Protein AF-A0A1Y1J5B0-F1 (afdb_monomer)

Structure (mmCIF, N/CA/C/O backbone):
data_AF-A0A1Y1J5B0-F1
#
_entry.id   AF-A0A1Y1J5B0-F1
#
loop_
_atom_site.group_PDB
_atom_site.id
_atom_site.type_symbol
_atom_site.label_atom_id
_atom_site.label_alt_id
_atom_site.label_comp_id
_atom_site.label_asym_id
_atom_site.label_entity_id
_atom_site.label_seq_id
_atom_site.pdbx_PDB_ins_code
_atom_site.Cartn_x
_atom_site.Cartn_y
_atom_site.Cartn_z
_atom_site.occupancy
_atom_site.B_iso_o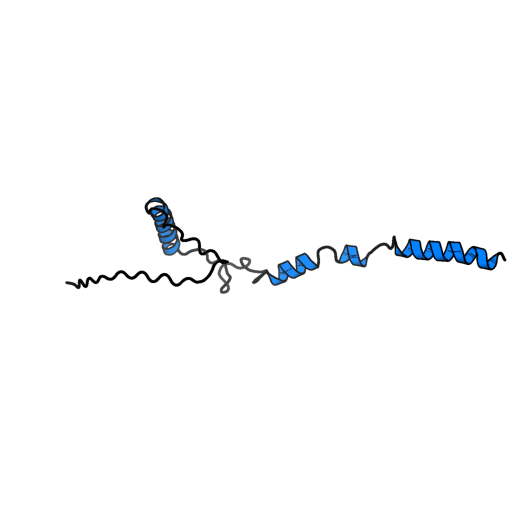r_equiv
_atom_site.auth_seq_id
_atom_site.auth_comp_id
_atom_site.auth_asym_id
_atom_site.auth_atom_id
_atom_site.pdbx_PDB_model_num
ATOM 1 N N . MET A 1 1 ? 43.423 -21.865 -42.911 1.00 55.50 1 MET A N 1
ATOM 2 C CA . MET A 1 1 ? 43.031 -22.603 -41.680 1.00 55.50 1 MET A CA 1
ATOM 3 C C . MET A 1 1 ? 42.928 -21.700 -40.452 1.00 55.50 1 MET A C 1
ATOM 5 O O . MET A 1 1 ? 42.114 -21.988 -39.590 1.00 55.50 1 MET A O 1
ATOM 9 N N . ILE A 1 2 ? 43.675 -20.590 -40.399 1.00 60.28 2 ILE A N 1
ATOM 10 C CA . ILE A 1 2 ? 43.651 -19.626 -39.285 1.00 60.28 2 ILE A CA 1
ATOM 11 C C . ILE A 1 2 ? 42.301 -18.882 -39.189 1.00 60.28 2 ILE A C 1
ATOM 13 O O . ILE A 1 2 ? 41.772 -18.742 -38.094 1.00 60.28 2 ILE A O 1
ATOM 17 N N . GLU A 1 3 ? 41.667 -18.538 -40.318 1.00 58.59 3 GLU A N 1
ATOM 18 C CA . GLU A 1 3 ? 40.387 -17.796 -40.339 1.00 58.59 3 GLU A CA 1
ATOM 19 C C . GLU A 1 3 ? 39.183 -18.556 -39.757 1.00 58.59 3 GLU A C 1
ATOM 21 O O . GLU A 1 3 ? 38.283 -17.956 -39.180 1.00 58.59 3 GLU A O 1
ATOM 26 N N . ARG A 1 4 ? 39.171 -19.894 -39.835 1.00 61.97 4 ARG 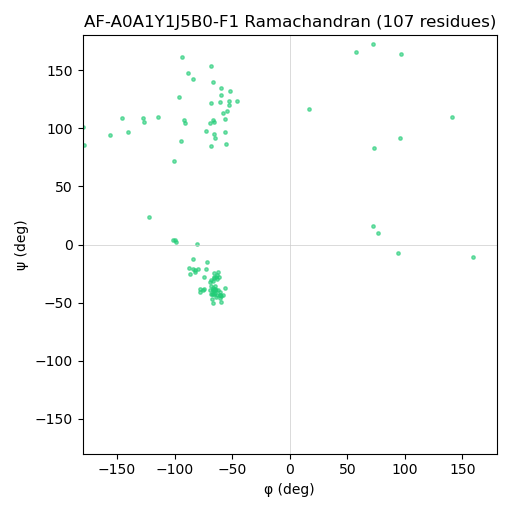A N 1
ATOM 27 C CA . ARG A 1 4 ? 38.110 -20.722 -39.222 1.00 61.97 4 ARG A CA 1
ATOM 28 C C . ARG A 1 4 ? 38.307 -20.909 -37.718 1.00 61.97 4 ARG A C 1
ATOM 30 O O . ARG A 1 4 ? 37.342 -21.179 -37.014 1.00 61.97 4 ARG A O 1
ATOM 37 N N . SER A 1 5 ? 39.533 -20.723 -37.228 1.00 62.97 5 SER A N 1
ATOM 38 C CA . SER A 1 5 ? 39.879 -20.916 -35.818 1.00 62.97 5 SER A CA 1
ATOM 39 C C . SER A 1 5 ? 39.543 -19.703 -34.947 1.00 62.97 5 SER A C 1
ATOM 41 O O . SER A 1 5 ? 39.328 -19.869 -33.753 1.00 62.97 5 SER A O 1
ATOM 43 N N . ILE A 1 6 ? 39.456 -18.503 -35.535 1.00 69.75 6 ILE A N 1
ATOM 44 C CA . ILE A 1 6 ? 39.038 -17.258 -34.857 1.00 69.75 6 ILE A CA 1
ATOM 45 C C . ILE A 1 6 ? 37.515 -17.080 -34.795 1.00 69.75 6 ILE A C 1
ATOM 47 O O . ILE A 1 6 ? 37.021 -16.392 -33.907 1.00 69.75 6 ILE A O 1
ATOM 51 N N . LEU A 1 7 ? 36.753 -17.753 -35.663 1.00 71.75 7 LEU A N 1
ATOM 52 C CA . LEU A 1 7 ? 35.285 -17.740 -35.614 1.00 71.75 7 LEU A CA 1
ATOM 53 C C . LEU A 1 7 ? 34.735 -18.398 -34.337 1.00 71.75 7 LEU A C 1
ATOM 55 O O . LEU A 1 7 ? 33.748 -17.929 -33.776 1.00 71.75 7 LEU A O 1
ATOM 59 N N . PHE A 1 8 ? 35.397 -19.448 -33.847 1.00 74.88 8 PHE A N 1
ATOM 60 C CA . PHE A 1 8 ? 34.972 -20.196 -32.661 1.00 74.88 8 PHE A CA 1
ATOM 61 C C . PHE A 1 8 ? 35.049 -19.390 -31.343 1.00 74.88 8 PHE A C 1
ATOM 63 O O . PHE A 1 8 ? 34.042 -19.327 -30.637 1.00 74.88 8 PHE A O 1
ATOM 70 N N . PRO A 1 9 ? 36.170 -18.720 -30.993 1.00 77.75 9 PRO A N 1
ATOM 71 C CA . PRO A 1 9 ? 36.244 -17.909 -29.776 1.00 77.75 9 PRO A CA 1
ATOM 72 C C . PRO A 1 9 ? 35.373 -16.648 -29.849 1.00 77.75 9 PRO A C 1
ATOM 74 O O . PRO A 1 9 ? 34.824 -16.239 -28.830 1.00 77.75 9 PRO A O 1
ATOM 77 N N . VAL A 1 10 ? 35.188 -16.054 -31.034 1.00 79.62 10 VAL A N 1
ATOM 78 C CA . VAL A 1 10 ? 34.314 -14.880 -31.217 1.00 79.62 10 VAL A CA 1
ATOM 79 C C . VAL A 1 10 ? 32.842 -15.250 -31.021 1.00 79.62 10 VAL A C 1
ATOM 81 O O . VAL A 1 10 ? 32.121 -14.538 -30.324 1.00 79.62 10 VAL A O 1
ATOM 84 N N . ALA A 1 11 ? 32.402 -16.391 -31.560 1.00 77.06 11 ALA A N 1
ATOM 85 C CA . ALA A 1 11 ? 31.052 -16.902 -31.323 1.00 77.06 11 ALA A CA 1
ATOM 86 C C . ALA A 1 11 ? 30.810 -17.215 -29.835 1.00 77.06 11 ALA A C 1
ATOM 88 O O . ALA A 1 11 ? 29.746 -16.908 -29.297 1.00 77.06 11 ALA A O 1
ATOM 89 N N . LEU A 1 12 ? 31.815 -17.770 -29.152 1.00 77.25 12 LEU A N 1
ATOM 90 C CA . LEU A 1 12 ? 31.739 -18.078 -27.725 1.00 77.25 12 LEU A CA 1
ATOM 91 C C . LEU A 1 12 ? 31.703 -16.807 -26.857 1.00 77.25 12 LEU A C 1
ATOM 93 O O . LEU A 1 12 ? 30.917 -16.735 -25.914 1.00 77.25 12 LEU A O 1
ATOM 97 N N . ALA A 1 13 ? 32.474 -15.773 -27.206 1.00 73.62 13 ALA A N 1
ATOM 98 C CA . ALA A 1 13 ? 32.429 -14.474 -26.534 1.00 73.62 13 ALA A CA 1
ATOM 99 C C . ALA A 1 13 ? 31.077 -13.757 -26.725 1.00 73.62 13 ALA A C 1
ATOM 101 O O . ALA A 1 13 ? 30.558 -13.168 -25.777 1.00 73.62 13 ALA A O 1
ATOM 102 N N . ALA A 1 14 ? 30.470 -13.852 -27.914 1.00 72.06 14 ALA A N 1
ATOM 103 C CA . ALA A 1 14 ? 29.142 -13.297 -28.181 1.00 72.06 14 ALA A CA 1
ATOM 104 C C . ALA A 1 14 ? 28.033 -14.009 -27.382 1.00 72.06 14 ALA A C 1
ATOM 106 O O . ALA A 1 14 ? 27.133 -13.356 -26.856 1.00 72.06 14 ALA A O 1
ATOM 107 N N . LEU A 1 15 ? 28.124 -15.336 -27.232 1.00 70.38 15 LEU A N 1
ATOM 108 C CA . LEU A 1 15 ? 27.207 -16.114 -26.392 1.00 70.38 15 LEU A CA 1
ATOM 109 C C . LEU A 1 15 ? 27.346 -15.767 -24.900 1.00 70.38 15 LEU A C 1
ATOM 11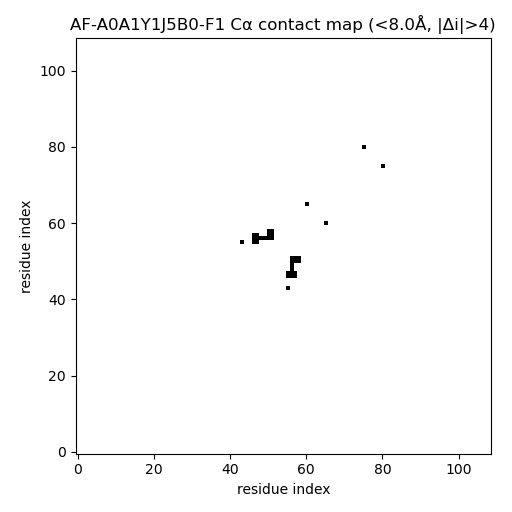1 O O . LEU A 1 15 ? 26.338 -15.640 -24.205 1.00 70.38 15 LEU A O 1
ATOM 115 N N . LEU A 1 16 ? 28.571 -15.549 -24.406 1.00 66.56 16 LEU A N 1
ATOM 116 C CA . LEU A 1 16 ? 28.804 -15.120 -23.020 1.00 66.56 16 LEU A CA 1
ATOM 117 C C . LEU A 1 16 ? 28.310 -13.688 -22.753 1.00 66.56 16 LEU A C 1
ATOM 119 O O . LEU A 1 16 ? 27.772 -13.426 -21.677 1.00 66.56 16 LEU A O 1
ATOM 123 N N . ALA A 1 17 ? 28.426 -12.779 -23.726 1.00 63.56 17 ALA A N 1
ATOM 124 C CA . ALA A 1 17 ? 27.916 -11.410 -23.607 1.00 63.56 17 ALA A CA 1
ATOM 125 C C . ALA A 1 17 ? 26.380 -11.350 -23.473 1.00 63.56 17 ALA A C 1
ATOM 127 O O . ALA A 1 17 ? 25.857 -10.452 -22.817 1.00 63.56 17 ALA A O 1
ATOM 128 N N . GLY A 1 18 ? 25.656 -12.331 -24.025 1.00 61.69 18 GLY A N 1
ATOM 129 C CA . GLY A 1 18 ? 24.213 -12.486 -23.807 1.00 61.69 18 GLY A CA 1
ATOM 130 C C . GLY A 1 18 ? 23.847 -13.027 -22.418 1.00 61.69 18 GLY A C 1
ATOM 131 O O . GLY A 1 18 ? 22.779 -12.708 -21.901 1.00 61.69 18 GLY A O 1
ATOM 132 N N . CYS A 1 19 ? 24.734 -13.804 -21.787 1.00 65.00 19 CYS A N 1
ATOM 133 C CA . CYS A 1 19 ? 24.503 -14.405 -20.467 1.00 65.00 19 CYS A CA 1
ATOM 134 C C . CYS A 1 19 ? 24.783 -13.440 -19.298 1.00 65.00 19 CYS A C 1
ATOM 136 O O . CYS A 1 19 ? 24.270 -13.636 -18.199 1.00 65.00 19 CYS A O 1
ATOM 138 N N . GLY A 1 20 ? 25.595 -12.405 -19.531 1.00 58.38 20 GLY A N 1
ATOM 139 C CA . GLY A 1 20 ? 25.958 -11.372 -18.555 1.00 58.38 20 GLY A CA 1
ATOM 140 C C . GLY A 1 20 ? 25.600 -9.962 -19.014 1.00 58.38 20 GLY A C 1
ATOM 141 O O . GLY A 1 20 ? 26.244 -9.004 -18.588 1.00 58.38 20 GLY A O 1
ATOM 142 N N . SER A 1 21 ? 24.622 -9.826 -19.917 1.00 61.50 21 SER A N 1
ATOM 143 C CA . SER A 1 21 ? 24.102 -8.523 -20.323 1.00 61.50 21 SER A CA 1
ATOM 144 C C . SER A 1 21 ? 23.707 -7.762 -19.065 1.00 61.50 21 SER A C 1
ATOM 146 O O . SER A 1 21 ? 22.828 -8.205 -18.328 1.00 61.50 21 SER A O 1
ATOM 148 N N . THR A 1 22 ? 24.326 -6.601 -18.834 1.00 61.41 22 THR A N 1
ATOM 149 C CA . THR A 1 22 ? 23.758 -5.580 -17.947 1.00 61.41 22 THR A CA 1
ATOM 150 C C . THR A 1 22 ? 22.292 -5.466 -18.349 1.00 61.41 22 THR A C 1
ATOM 152 O O . THR A 1 22 ? 21.974 -5.374 -19.538 1.00 61.41 22 THR A O 1
ATOM 155 N N . THR A 1 23 ? 21.391 -5.662 -17.395 1.00 58.06 23 THR A N 1
ATOM 156 C CA . THR A 1 23 ? 19.955 -5.671 -17.644 1.00 58.06 23 THR A CA 1
ATOM 157 C C . THR A 1 23 ? 19.384 -4.317 -17.230 1.00 58.06 23 THR A C 1
ATOM 159 O O . THR A 1 23 ? 18.691 -4.249 -16.212 1.00 58.06 23 THR A O 1
ATOM 162 N N . PRO A 1 24 ? 19.633 -3.221 -17.976 1.00 62.84 24 PRO A N 1
ATOM 163 C CA . PRO A 1 24 ? 19.097 -1.914 -17.610 1.00 62.84 24 PRO A CA 1
ATOM 164 C C . PRO A 1 24 ? 17.565 -1.944 -17.609 1.00 62.84 24 PRO A C 1
ATOM 166 O O . PRO A 1 24 ? 16.925 -1.240 -16.838 1.00 62.84 24 PRO A O 1
ATOM 169 N N . HIS A 1 25 ? 16.964 -2.816 -18.423 1.00 64.38 25 HIS A N 1
ATOM 170 C CA . HIS A 1 25 ? 15.517 -2.978 -18.495 1.00 64.38 25 HIS A CA 1
ATOM 171 C C . HIS A 1 25 ? 14.919 -3.792 -17.341 1.00 64.38 25 HIS A C 1
ATOM 173 O O . HIS A 1 25 ? 13.838 -3.439 -16.874 1.00 64.38 25 HIS A O 1
ATOM 179 N N . TYR A 1 26 ? 15.584 -4.851 -16.860 1.00 65.69 26 TYR A N 1
ATOM 180 C CA . TYR A 1 26 ? 15.039 -5.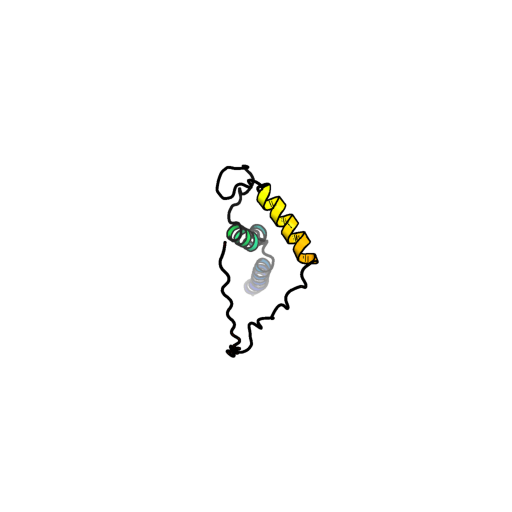652 -15.753 1.00 65.69 26 TYR A CA 1
ATOM 181 C C . TYR A 1 26 ? 15.180 -4.941 -14.407 1.00 65.69 26 TYR A C 1
ATOM 183 O O . TYR A 1 26 ? 14.232 -4.964 -13.624 1.00 65.69 26 TYR A O 1
ATOM 191 N N . ASP A 1 27 ? 16.304 -4.260 -14.166 1.00 71.81 27 ASP A N 1
ATOM 192 C CA . ASP A 1 27 ? 16.516 -3.499 -12.928 1.00 71.81 27 ASP A CA 1
ATOM 193 C C . ASP A 1 27 ? 15.545 -2.307 -12.838 1.00 71.81 27 ASP A C 1
ATOM 195 O O . ASP A 1 27 ? 14.863 -2.113 -11.833 1.00 71.81 27 ASP A O 1
ATOM 199 N N . ALA A 1 28 ? 15.336 -1.591 -13.952 1.00 75.50 28 ALA A N 1
ATOM 200 C CA . ALA A 1 28 ? 14.390 -0.473 -14.011 1.00 75.50 28 ALA A CA 1
ATOM 201 C C . ALA A 1 28 ? 12.915 -0.880 -13.822 1.00 75.50 28 ALA A C 1
ATOM 203 O O . ALA A 1 28 ? 12.085 -0.056 -13.434 1.00 75.50 28 ALA A O 1
ATOM 204 N N . ARG A 1 29 ? 12.556 -2.133 -14.126 1.00 78.12 29 ARG A N 1
ATOM 205 C CA . ARG A 1 29 ? 11.180 -2.653 -14.005 1.00 78.12 29 ARG A CA 1
ATOM 206 C C . ARG A 1 29 ? 10.974 -3.469 -12.725 1.00 78.12 29 ARG A C 1
ATOM 208 O O . ARG A 1 29 ? 9.882 -4.004 -12.514 1.00 78.12 29 ARG A O 1
ATOM 215 N N . PHE A 1 30 ? 11.979 -3.563 -11.854 1.00 82.62 30 PHE A N 1
ATOM 216 C CA . PHE A 1 30 ? 11.879 -4.356 -10.638 1.00 82.62 30 PHE A CA 1
ATOM 217 C C . PHE A 1 30 ? 10.753 -3.850 -9.720 1.00 82.62 30 PHE A C 1
ATOM 219 O O . PHE A 1 30 ? 10.688 -2.686 -9.307 1.00 82.62 30 PHE A O 1
ATOM 226 N N . GLY A 1 31 ? 9.821 -4.750 -9.401 1.00 87.38 31 GLY A N 1
ATOM 227 C CA . GLY A 1 31 ? 8.656 -4.445 -8.571 1.00 87.38 31 GLY A CA 1
ATOM 228 C C . GLY A 1 31 ? 7.590 -3.591 -9.262 1.00 87.38 31 GLY A C 1
ATOM 229 O O . GLY A 1 31 ? 6.746 -3.015 -8.575 1.00 87.38 31 GLY A O 1
ATOM 230 N N . GLU A 1 32 ? 7.610 -3.468 -10.591 1.00 90.44 32 GLU A N 1
ATOM 231 C CA . GLU A 1 32 ? 6.536 -2.793 -11.324 1.00 90.44 32 GLU A CA 1
ATOM 232 C C . GLU A 1 32 ? 5.203 -3.532 -11.160 1.00 90.44 32 GLU A C 1
ATOM 234 O O . GLU A 1 32 ? 4.226 -2.900 -10.775 1.00 90.44 32 GLU A O 1
ATOM 239 N N . ALA A 1 33 ? 5.206 -4.867 -11.256 1.00 87.62 33 ALA A N 1
ATOM 240 C CA . ALA A 1 33 ? 4.027 -5.709 -11.031 1.00 87.62 33 ALA A CA 1
ATOM 241 C C . ALA A 1 33 ? 3.373 -5.496 -9.650 1.00 87.62 33 ALA A C 1
ATOM 243 O O . ALA A 1 33 ? 2.154 -5.495 -9.510 1.00 87.62 33 ALA A O 1
ATOM 244 N N . VAL A 1 34 ? 4.180 -5.283 -8.605 1.00 91.69 34 VAL A N 1
ATOM 245 C CA . VAL A 1 34 ? 3.659 -5.022 -7.253 1.00 91.69 34 VAL A CA 1
ATOM 246 C C . VAL A 1 34 ? 3.090 -3.607 -7.158 1.00 91.69 34 VAL A C 1
ATOM 248 O O . VAL A 1 34 ? 2.054 -3.396 -6.531 1.00 91.69 34 VAL A O 1
ATOM 251 N N . ARG A 1 35 ? 3.734 -2.623 -7.796 1.00 91.62 35 ARG A N 1
ATOM 252 C CA . ARG A 1 35 ? 3.235 -1.240 -7.841 1.00 91.62 35 ARG A CA 1
ATOM 253 C C . ARG A 1 35 ? 1.938 -1.139 -8.643 1.00 91.62 35 ARG A C 1
ATOM 255 O O . ARG A 1 35 ? 1.036 -0.430 -8.210 1.00 91.62 35 ARG A O 1
ATOM 262 N N . THR A 1 36 ? 1.816 -1.863 -9.753 1.00 91.06 36 THR A N 1
ATOM 263 C CA . THR A 1 36 ? 0.589 -1.917 -10.559 1.00 91.06 36 THR A CA 1
ATOM 264 C C . THR A 1 36 ? -0.537 -2.614 -9.809 1.00 91.06 36 THR A C 1
ATOM 266 O O . THR A 1 36 ? -1.615 -2.035 -9.695 1.00 91.06 36 THR A O 1
ATOM 269 N N . ALA A 1 37 ? -0.279 -3.767 -9.185 1.00 90.19 37 ALA A N 1
ATOM 270 C CA . ALA A 1 37 ? -1.258 -4.434 -8.324 1.00 90.19 37 A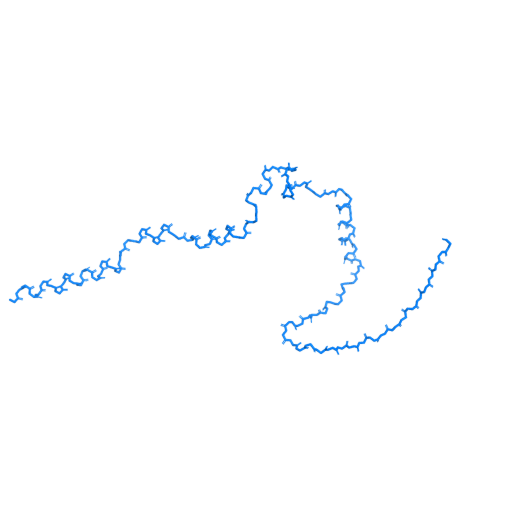LA A CA 1
ATOM 271 C C . ALA A 1 37 ? -1.711 -3.531 -7.164 1.00 90.19 37 ALA A C 1
ATOM 273 O O . ALA A 1 37 ? -2.903 -3.398 -6.898 1.00 90.19 37 ALA A O 1
ATOM 274 N N . ARG A 1 38 ? -0.776 -2.830 -6.512 1.00 91.38 38 ARG A N 1
ATOM 275 C CA . ARG A 1 38 ? -1.099 -1.869 -5.450 1.00 91.38 38 ARG A CA 1
ATOM 276 C C . ARG A 1 38 ? -1.989 -0.736 -5.957 1.00 91.38 38 ARG A C 1
ATOM 278 O O . ARG A 1 38 ? -2.933 -0.367 -5.266 1.00 91.38 38 ARG A O 1
ATOM 285 N N . MET A 1 39 ? -1.706 -0.188 -7.139 1.00 88.69 39 MET A N 1
ATOM 286 C CA . MET A 1 39 ? -2.537 0.857 -7.744 1.00 88.69 39 MET A CA 1
ATOM 287 C C . MET A 1 39 ? -3.942 0.339 -8.070 1.00 88.69 39 MET A C 1
ATOM 289 O O . MET A 1 39 ? -4.908 1.038 -7.800 1.00 88.69 39 MET A O 1
ATOM 293 N N . GLN A 1 40 ? -4.074 -0.901 -8.549 1.00 89.19 40 GLN A N 1
ATOM 294 C CA . GLN A 1 40 ? -5.379 -1.526 -8.797 1.00 89.19 40 GLN A CA 1
ATOM 295 C C . GLN A 1 40 ? -6.185 -1.777 -7.513 1.00 89.19 40 GLN A C 1
ATOM 297 O O . GLN A 1 40 ? -7.409 -1.718 -7.538 1.00 89.19 40 GLN A O 1
ATOM 302 N N . MET A 1 41 ? -5.511 -2.044 -6.392 1.00 88.94 41 MET A N 1
ATOM 303 C CA . MET A 1 41 ? -6.148 -2.238 -5.083 1.00 88.94 41 MET A CA 1
ATOM 304 C C . MET A 1 41 ? -6.429 -0.921 -4.342 1.00 88.94 41 MET A C 1
ATOM 306 O O . MET A 1 41 ? -7.137 -0.924 -3.337 1.00 88.94 41 MET A O 1
ATOM 310 N N . THR A 1 42 ? -5.871 0.206 -4.795 1.00 87.31 42 THR A N 1
ATOM 311 C CA . THR A 1 42 ? -6.049 1.506 -4.136 1.00 87.31 42 THR A CA 1
ATOM 312 C C . THR A 1 42 ? -7.263 2.213 -4.730 1.00 87.31 42 THR A C 1
ATOM 314 O O . THR A 1 42 ? -7.185 2.756 -5.826 1.00 87.31 42 THR A O 1
ATOM 317 N N . LEU A 1 43 ? -8.379 2.229 -3.994 1.00 82.06 43 LEU A N 1
ATOM 318 C CA . LEU A 1 43 ? -9.634 2.839 -4.452 1.00 82.06 43 LEU A CA 1
ATOM 319 C C . LEU A 1 43 ? -9.537 4.369 -4.587 1.00 82.06 43 LEU A C 1
ATOM 321 O O . LEU A 1 43 ? -10.018 4.935 -5.563 1.00 82.06 43 LEU A O 1
ATOM 325 N N . ASN A 1 44 ? -8.898 5.035 -3.620 1.00 79.56 44 ASN A N 1
ATOM 326 C CA . ASN A 1 44 ? -8.701 6.482 -3.628 1.00 79.56 44 ASN A CA 1
ATOM 327 C C . ASN A 1 44 ? -7.338 6.834 -2.987 1.00 79.56 44 ASN A C 1
ATOM 329 O O . ASN A 1 44 ? -7.181 6.681 -1.774 1.00 79.56 44 ASN A O 1
ATOM 333 N N . PRO A 1 45 ? -6.336 7.286 -3.767 1.00 78.31 45 PRO A N 1
ATOM 334 C CA . PRO A 1 45 ? -5.004 7.622 -3.249 1.00 78.31 45 PRO A CA 1
ATOM 335 C C . PRO A 1 45 ? -4.971 8.911 -2.409 1.00 78.31 45 PRO A C 1
ATOM 337 O O . PRO A 1 45 ? -4.006 9.145 -1.681 1.00 78.31 45 PRO A O 1
ATOM 340 N N . GLU A 1 46 ? -6.015 9.737 -2.491 1.00 75.56 46 GLU A N 1
ATOM 341 C CA . GLU A 1 46 ? -6.147 10.999 -1.757 1.00 75.56 46 GLU A CA 1
ATOM 342 C C . GLU A 1 46 ? -7.072 10.876 -0.533 1.00 75.56 46 GLU A C 1
ATOM 344 O O . GLU A 1 46 ? -7.310 11.869 0.160 1.00 75.56 46 GLU A O 1
ATOM 349 N N . ALA A 1 47 ? -7.574 9.669 -0.235 1.00 68.00 47 ALA A N 1
ATOM 350 C CA . ALA A 1 47 ? -8.438 9.415 0.913 1.00 68.00 47 ALA A CA 1
ATOM 351 C C . ALA A 1 47 ? -7.771 9.909 2.212 1.00 68.00 47 ALA A C 1
ATOM 353 O O . ALA A 1 47 ? -6.718 9.420 2.620 1.00 68.00 47 ALA A O 1
ATOM 354 N N . GLY A 1 48 ? -8.375 10.919 2.846 1.00 66.06 48 GLY A N 1
ATOM 355 C CA . GLY A 1 48 ? -7.898 11.519 4.097 1.00 66.06 48 GLY A CA 1
ATOM 356 C C . GLY A 1 48 ? -6.994 12.754 3.971 1.00 66.06 48 GLY A C 1
ATOM 357 O O . GLY A 1 48 ? -6.737 13.387 4.993 1.00 66.06 48 GLY A O 1
ATOM 358 N N . LYS A 1 49 ? -6.552 13.166 2.769 1.00 72.25 49 LYS A N 1
ATOM 359 C CA . LYS A 1 49 ? -5.772 14.418 2.615 1.00 72.25 49 LYS A CA 1
ATOM 360 C C . LYS A 1 49 ? -6.616 15.684 2.773 1.00 72.25 49 LYS A C 1
ATOM 362 O O . LYS A 1 49 ? -6.086 16.744 3.095 1.00 72.25 49 LYS A O 1
ATOM 367 N N . THR A 1 50 ? -7.929 15.575 2.588 1.00 61.53 50 THR A N 1
ATOM 368 C CA . THR A 1 50 ? -8.884 16.652 2.864 1.00 61.53 50 THR A CA 1
ATOM 369 C C . THR A 1 50 ? -9.977 16.122 3.792 1.00 61.53 50 THR A C 1
ATOM 371 O O . THR A 1 50 ? -10.835 15.353 3.351 1.00 61.53 50 THR A O 1
ATOM 374 N N . PRO A 1 51 ? -9.960 16.486 5.087 1.00 60.16 51 PRO A N 1
ATOM 375 C CA . PRO A 1 51 ? -11.038 16.137 6.002 1.00 60.16 51 PRO A CA 1
ATOM 376 C C . PRO A 1 51 ? -12.365 16.728 5.507 1.00 60.16 51 PRO A C 1
ATOM 378 O O . PRO A 1 51 ? -12.443 17.919 5.214 1.00 60.16 51 PRO A O 1
ATOM 381 N N . GLY A 1 52 ? -13.408 15.902 5.414 1.00 60.41 52 GLY A N 1
ATOM 382 C CA . GLY A 1 52 ? -14.782 16.364 5.189 1.00 60.41 52 GLY A CA 1
ATOM 383 C C . GLY A 1 52 ? -15.168 16.799 3.770 1.00 60.41 52 GLY A C 1
ATOM 384 O O . GLY A 1 52 ? -16.262 17.333 3.605 1.00 60.41 52 GLY A O 1
ATOM 385 N N . VAL A 1 53 ? -14.340 16.566 2.745 1.00 55.94 53 VAL A N 1
ATOM 386 C CA . VAL A 1 53 ? -14.704 16.840 1.341 1.00 55.94 53 VAL A CA 1
ATOM 387 C C . VAL A 1 53 ? -14.780 15.524 0.561 1.00 55.94 53 VAL A C 1
ATOM 389 O O . VAL A 1 53 ? -13.761 14.891 0.305 1.00 55.94 53 VAL A O 1
ATOM 392 N N . GLY A 1 54 ? -15.996 15.119 0.180 1.00 58.69 54 GLY A N 1
ATOM 393 C CA . GLY A 1 54 ? -16.270 13.887 -0.575 1.00 58.69 54 GLY A CA 1
ATOM 394 C C . GLY A 1 54 ? -16.681 12.689 0.291 1.00 58.69 54 GLY A C 1
ATOM 395 O O . GLY A 1 54 ? -16.491 12.688 1.504 1.00 58.69 54 GLY A O 1
ATOM 396 N N . VAL A 1 55 ? -17.257 11.663 -0.348 1.00 57.31 55 VAL A N 1
ATOM 397 C CA . VAL A 1 55 ? -17.779 10.437 0.303 1.00 57.31 55 VAL A CA 1
ATOM 398 C C . VAL A 1 55 ? -16.672 9.641 1.018 1.00 57.31 55 VAL A C 1
ATOM 400 O O . VAL A 1 55 ? -16.944 8.942 1.988 1.00 57.31 55 VAL A O 1
ATOM 403 N N . ASP A 1 56 ? -15.419 9.819 0.586 1.00 57.56 56 ASP A N 1
ATOM 404 C CA . ASP A 1 56 ? -14.226 9.158 1.137 1.00 57.56 56 ASP A CA 1
ATOM 405 C C . ASP A 1 56 ? -13.445 10.035 2.137 1.00 57.56 56 ASP A C 1
ATOM 407 O O . ASP A 1 56 ? -12.378 9.649 2.623 1.00 57.56 56 ASP A O 1
ATOM 411 N N . GLY A 1 57 ? -13.929 11.248 2.423 1.00 63.47 57 GLY A N 1
ATOM 412 C CA . GLY A 1 57 ? -13.324 12.119 3.421 1.00 63.47 57 GLY A CA 1
ATOM 413 C C . GLY A 1 57 ? -13.534 11.520 4.807 1.00 63.47 57 GLY A C 1
ATOM 414 O O . GLY A 1 57 ? -14.669 11.310 5.221 1.00 63.47 57 GLY A O 1
ATOM 415 N N . ALA A 1 58 ? -12.459 11.254 5.550 1.00 64.25 58 ALA A N 1
ATOM 416 C CA . ALA A 1 58 ? -12.564 10.752 6.917 1.00 64.25 58 ALA A CA 1
ATOM 417 C C . ALA A 1 58 ? -13.219 11.814 7.824 1.00 64.25 58 ALA A C 1
ATOM 419 O O . ALA A 1 58 ? -12.541 12.675 8.381 1.00 64.25 58 ALA A O 1
ATOM 420 N N . THR A 1 59 ? -14.545 11.772 7.963 1.00 69.56 59 THR A N 1
ATOM 421 C CA . THR A 1 59 ? -15.337 12.693 8.801 1.00 69.56 59 THR A CA 1
ATOM 422 C C . THR A 1 59 ? -15.335 12.316 10.283 1.00 69.56 59 THR A C 1
ATOM 424 O O . THR A 1 59 ? -15.953 13.001 11.092 1.00 69.56 59 THR A O 1
ATOM 427 N N . GLY A 1 60 ? -14.638 11.239 10.658 1.00 72.75 60 GLY A N 1
ATOM 428 C CA . GLY A 1 60 ? -14.728 10.654 11.994 1.00 72.75 60 GLY A CA 1
ATOM 429 C C . GLY A 1 60 ? -16.061 9.930 12.226 1.00 72.75 60 GLY A C 1
ATOM 430 O O . GLY A 1 60 ? -16.963 9.963 11.389 1.00 72.75 60 GLY A O 1
ATOM 431 N N . MET A 1 61 ? -1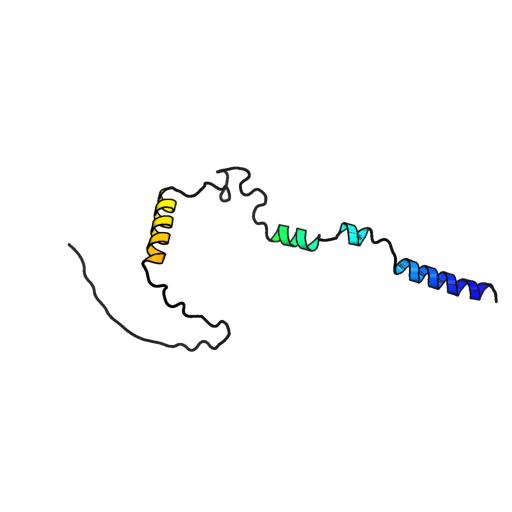6.167 9.228 13.358 1.00 80.31 61 MET A N 1
ATOM 432 C CA . MET A 1 61 ? -17.419 8.598 13.795 1.00 80.31 61 MET A CA 1
ATOM 433 C C . MET A 1 61 ? -18.282 9.619 14.536 1.00 80.31 61 MET A C 1
ATOM 435 O O . MET A 1 61 ? -17.761 10.415 15.318 1.00 80.31 61 MET A O 1
ATOM 439 N N . ASP A 1 62 ? -19.599 9.571 14.340 1.00 85.31 62 ASP A N 1
ATOM 440 C CA . ASP A 1 62 ? -20.514 10.384 15.136 1.00 85.31 62 ASP A CA 1
ATOM 441 C C . ASP A 1 62 ? -20.546 9.910 16.608 1.00 85.31 62 ASP A C 1
ATOM 443 O O . ASP A 1 62 ? -20.267 8.748 16.924 1.00 85.31 62 ASP A O 1
ATOM 447 N N . GLY A 1 63 ? -20.868 10.814 17.540 1.00 88.81 63 GLY A N 1
ATOM 448 C CA . GLY A 1 63 ? -20.825 10.512 18.977 1.00 88.81 63 GLY A CA 1
ATOM 449 C C . GLY A 1 63 ? -21.841 9.455 19.429 1.00 88.81 63 GLY A C 1
ATOM 450 O O . GLY A 1 63 ? -21.593 8.729 20.391 1.00 88.81 63 GLY A O 1
ATOM 451 N N . ARG A 1 64 ? -22.973 9.322 18.728 1.00 91.69 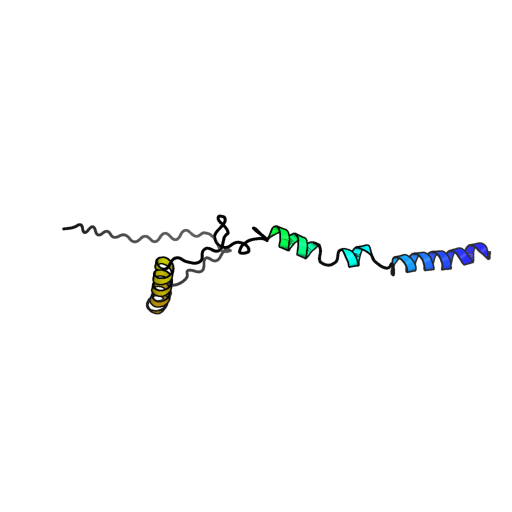64 ARG A N 1
ATOM 452 C CA . ARG A 1 64 ? -24.010 8.336 19.054 1.00 91.69 64 ARG A CA 1
ATOM 453 C C . ARG A 1 64 ? -23.604 6.944 18.574 1.00 91.69 64 ARG A C 1
ATOM 455 O O . ARG A 1 64 ? -23.768 5.974 19.310 1.00 91.69 64 ARG A O 1
ATOM 462 N N . ALA A 1 65 ? -23.026 6.844 17.384 1.00 88.00 65 ALA A N 1
ATOM 463 C CA . ALA A 1 65 ? -22.396 5.648 16.861 1.00 88.00 65 ALA A CA 1
ATOM 464 C C . ALA A 1 65 ? -21.256 5.207 17.779 1.00 88.00 65 ALA A C 1
ATOM 466 O O . ALA A 1 65 ? -21.213 4.036 18.141 1.00 88.00 65 ALA A O 1
ATOM 467 N N . ALA A 1 66 ? -20.406 6.131 18.241 1.00 91.38 66 ALA A N 1
ATOM 468 C CA . ALA A 1 66 ? -19.350 5.827 19.206 1.00 91.38 66 ALA A CA 1
ATOM 469 C C . ALA A 1 66 ? -19.899 5.283 20.541 1.00 91.38 66 ALA A C 1
ATOM 471 O O . ALA A 1 66 ? -19.359 4.329 21.095 1.00 91.38 66 ALA A O 1
ATOM 472 N N . ALA A 1 67 ? -21.001 5.837 21.054 1.00 94.25 67 ALA A N 1
ATOM 473 C CA . ALA A 1 67 ? -21.642 5.305 22.257 1.00 94.25 67 ALA A CA 1
ATOM 474 C C . ALA A 1 67 ? -22.189 3.882 22.033 1.00 94.25 67 ALA A C 1
ATOM 476 O O . ALA A 1 67 ? -21.946 2.982 22.837 1.00 94.25 67 ALA A O 1
ATOM 477 N N . HIS A 1 68 ? -22.874 3.649 20.911 1.00 94.25 68 HIS A N 1
ATOM 478 C CA . HIS A 1 68 ? -23.425 2.334 20.582 1.00 94.25 68 HIS A CA 1
ATOM 479 C C . HIS A 1 68 ? -22.351 1.283 20.263 1.00 94.25 68 HIS A C 1
ATOM 481 O O . HIS A 1 68 ? -22.569 0.099 20.532 1.00 94.25 68 HIS A O 1
ATOM 487 N N . THR A 1 69 ? -21.196 1.661 19.705 1.00 92.44 69 THR A N 1
ATOM 488 C CA . THR A 1 69 ? -20.084 0.720 19.493 1.00 92.44 69 THR A CA 1
ATOM 489 C C . THR A 1 69 ? -19.499 0.260 20.823 1.00 92.44 69 THR A C 1
ATOM 491 O O . THR A 1 69 ? -19.298 -0.942 20.998 1.00 92.44 69 THR A O 1
ATOM 494 N N . MET A 1 70 ? -19.317 1.171 21.782 1.00 93.94 70 MET A N 1
ATOM 495 C CA . MET A 1 70 ? -18.859 0.827 23.133 1.00 93.94 70 MET A CA 1
ATOM 496 C C . MET A 1 70 ? -19.875 -0.048 23.879 1.00 93.94 70 MET A C 1
ATOM 498 O O . MET A 1 70 ? -19.498 -1.050 24.484 1.00 93.94 70 MET A O 1
ATOM 502 N N . GLU A 1 71 ? -21.171 0.252 23.762 1.00 94.25 71 GLU A N 1
ATOM 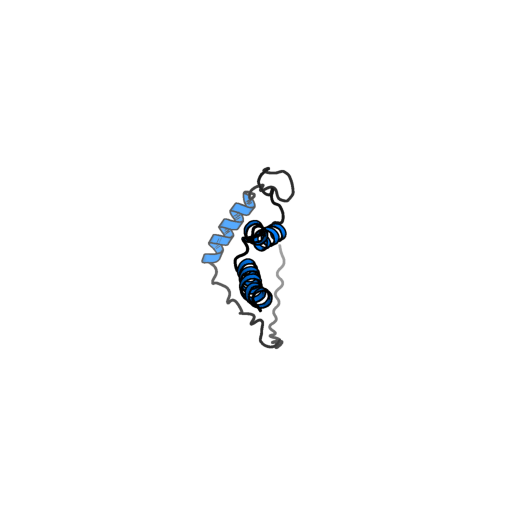503 C CA . GLU A 1 71 ? -22.244 -0.570 24.336 1.00 94.25 71 GLU A CA 1
ATOM 504 C C . GLU A 1 71 ? -22.248 -1.997 23.756 1.00 94.25 71 GLU A C 1
ATOM 506 O O . GLU A 1 71 ? -22.378 -2.986 24.481 1.00 94.25 71 GLU A O 1
ATOM 511 N N . ARG A 1 72 ? -22.082 -2.132 22.433 1.00 89.75 72 ARG A N 1
ATOM 512 C CA . ARG A 1 72 ? -21.980 -3.443 21.772 1.00 89.75 72 ARG A CA 1
ATOM 513 C C . ARG A 1 72 ? -20.728 -4.201 22.196 1.00 89.75 72 ARG A C 1
ATOM 515 O O . ARG A 1 72 ? -20.813 -5.411 22.396 1.00 89.75 72 ARG A O 1
ATOM 522 N N . TYR A 1 73 ? -19.604 -3.504 22.347 1.00 89.31 73 TYR A N 1
ATOM 523 C CA . TYR A 1 73 ? -18.359 -4.087 22.833 1.00 89.31 73 TYR A CA 1
ATOM 524 C C . TYR A 1 73 ? -18.548 -4.679 24.233 1.00 89.31 73 TYR A C 1
ATOM 526 O O . TYR A 1 73 ? -18.274 -5.856 24.442 1.00 89.31 73 TYR A O 1
ATOM 534 N N . GLU A 1 74 ? -19.134 -3.920 25.162 1.00 92.31 74 GLU A N 1
ATOM 535 C CA . GLU A 1 74 ? -19.447 -4.407 26.510 1.00 92.31 74 GLU A CA 1
ATOM 536 C C . GLU A 1 74 ? -20.419 -5.601 26.485 1.00 92.31 74 GLU A C 1
ATOM 538 O O . GLU A 1 74 ? -20.194 -6.625 27.139 1.00 92.31 74 GLU A O 1
ATOM 543 N N . ARG A 1 75 ? -21.494 -5.512 25.690 1.00 88.25 75 ARG A N 1
ATOM 544 C CA . ARG A 1 75 ? -22.503 -6.576 25.562 1.00 88.25 75 ARG A CA 1
ATOM 545 C C . ARG A 1 75 ? -21.925 -7.871 24.983 1.00 88.25 75 ARG A C 1
ATOM 547 O O . ARG A 1 75 ? -22.400 -8.950 25.345 1.00 88.25 75 ARG A O 1
ATOM 554 N N . SER A 1 76 ? -20.893 -7.781 24.143 1.00 82.31 76 SER A N 1
ATOM 555 C CA . SER A 1 76 ? -20.199 -8.944 23.581 1.00 82.31 76 SER A CA 1
ATOM 556 C C . SER A 1 76 ? -19.511 -9.804 24.643 1.00 82.31 76 SER A C 1
ATOM 558 O O . SER A 1 76 ? -19.352 -10.998 24.420 1.00 82.31 76 SER A O 1
ATOM 560 N N . PHE A 1 77 ? -19.127 -9.237 25.792 1.00 84.88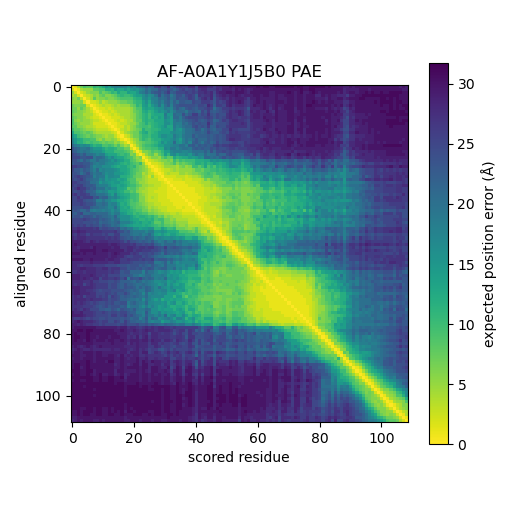 77 PHE A N 1
ATOM 561 C CA . PHE A 1 77 ? -18.548 -10.006 26.904 1.00 84.88 77 PHE A CA 1
ATOM 562 C C . PHE A 1 77 ? -19.604 -10.579 27.850 1.00 84.88 77 PHE A C 1
ATOM 564 O O . PHE A 1 77 ? -19.329 -11.520 28.589 1.00 84.88 77 PHE A O 1
ATOM 571 N N . LYS A 1 78 ? -20.814 -10.012 27.839 1.00 84.94 78 LYS A N 1
ATOM 572 C CA . LYS A 1 78 ? -21.944 -10.468 28.663 1.00 84.94 78 LYS A CA 1
ATOM 573 C C . LYS A 1 78 ? -22.750 -11.581 27.995 1.00 84.94 78 LYS A C 1
ATOM 575 O O . LYS A 1 78 ? -23.417 -12.348 28.681 1.00 84.94 78 LYS A O 1
ATOM 580 N N . THR A 1 79 ? -22.714 -11.655 26.667 1.00 74.31 79 THR A N 1
ATOM 581 C CA . THR A 1 79 ? -23.471 -12.644 25.893 1.00 74.31 79 THR A CA 1
ATOM 582 C C . THR A 1 79 ? -22.560 -13.828 25.573 1.00 74.31 79 THR A C 1
ATOM 584 O O . THR A 1 79 ? -21.489 -13.600 25.010 1.00 74.31 79 THR A O 1
ATOM 587 N N . PRO A 1 80 ? -22.947 -15.079 25.888 1.00 71.56 80 PRO A N 1
ATOM 588 C CA . PRO A 1 80 ? -22.197 -16.251 25.450 1.00 71.56 80 PRO A CA 1
ATOM 589 C C . PRO A 1 80 ? -21.970 -16.178 23.931 1.00 71.56 80 PRO A C 1
ATOM 591 O O . PRO A 1 80 ? -22.935 -15.892 23.210 1.00 71.56 80 PRO A O 1
ATOM 594 N N . PRO A 1 81 ? -20.741 -16.408 23.425 1.00 67.69 81 PRO A N 1
ATOM 595 C CA . PRO A 1 81 ? -20.495 -16.459 21.991 1.00 67.69 81 PRO A CA 1
ATOM 596 C C . PRO A 1 81 ? -21.471 -17.449 21.364 1.00 67.69 81 PRO A C 1
ATOM 598 O O . PRO A 1 81 ? -21.558 -18.601 21.794 1.00 67.69 81 PRO A O 1
ATOM 601 N N . GLN A 1 82 ? -22.248 -16.990 20.384 1.00 67.81 82 GLN A N 1
ATOM 602 C CA . GLN A 1 82 ? -23.164 -17.873 19.671 1.00 67.81 82 GLN A CA 1
ATOM 603 C C . GLN A 1 82 ? -22.319 -18.968 19.021 1.00 67.81 82 GLN A C 1
ATOM 605 O O . GLN A 1 82 ? -21.267 -18.662 18.454 1.00 67.81 82 GLN A O 1
ATOM 610 N N . ALA A 1 83 ? -22.742 -20.230 19.133 1.00 66.00 83 ALA A N 1
ATOM 611 C CA . ALA A 1 83 ? -22.040 -21.333 18.493 1.00 66.00 83 ALA A CA 1
ATOM 612 C C . ALA A 1 83 ? -21.941 -21.033 16.991 1.00 66.00 83 ALA A C 1
ATOM 614 O O . ALA A 1 83 ? -22.943 -21.020 16.275 1.00 66.00 83 ALA A O 1
ATOM 615 N N . VAL A 1 84 ? -20.733 -20.707 16.529 1.00 68.88 84 VAL A N 1
ATOM 616 C CA . VAL A 1 84 ? -20.465 -20.438 15.119 1.00 68.88 84 VAL A CA 1
ATOM 617 C C . VAL A 1 84 ? -20.594 -21.765 14.391 1.00 68.88 84 VAL A C 1
ATOM 619 O O . VAL A 1 84 ? -19.733 -22.635 14.506 1.00 68.88 84 VAL A O 1
ATOM 622 N N . ASN A 1 85 ? -21.697 -21.940 13.667 1.00 68.94 85 ASN A N 1
ATOM 623 C CA . ASN A 1 85 ? -21.842 -23.065 12.758 1.00 68.94 85 ASN A CA 1
ATOM 624 C C . ASN A 1 85 ? -20.825 -22.872 11.634 1.00 68.94 85 ASN A C 1
ATOM 626 O O . ASN A 1 85 ? -20.963 -21.976 10.800 1.00 68.94 85 ASN A O 1
ATOM 630 N N . VAL A 1 86 ? -19.773 -23.687 11.650 1.00 68.12 86 VAL A N 1
ATOM 631 C CA . VAL A 1 86 ? -18.767 -23.710 10.593 1.00 68.12 86 VAL A CA 1
ATOM 632 C C . VAL A 1 86 ? -19.452 -24.214 9.330 1.00 68.12 86 VAL A C 1
ATOM 634 O O . VAL A 1 86 ? -19.758 -25.398 9.192 1.00 68.12 86 VAL A O 1
ATOM 637 N N . ILE A 1 87 ? -19.722 -23.300 8.405 1.00 72.31 87 ILE A N 1
ATOM 638 C CA . ILE A 1 87 ? -20.135 -23.655 7.054 1.00 72.31 87 ILE A CA 1
ATOM 639 C C . ILE A 1 87 ? -18.876 -24.183 6.369 1.00 72.31 87 ILE A C 1
ATOM 641 O O . ILE A 1 87 ? -18.023 -23.413 5.929 1.00 72.31 87 ILE A O 1
ATOM 645 N N . ASN A 1 88 ? -18.729 -25.507 6.327 1.00 64.12 88 ASN A N 1
ATOM 646 C CA . ASN A 1 88 ? -17.684 -26.157 5.547 1.00 64.12 88 ASN A CA 1
ATOM 647 C C . ASN A 1 88 ? -17.959 -25.892 4.062 1.00 64.12 88 ASN A C 1
ATOM 649 O O . ASN A 1 88 ? -18.738 -26.604 3.426 1.00 64.12 88 ASN A O 1
ATOM 653 N N . ILE A 1 89 ? -17.329 -24.855 3.506 1.00 65.19 89 ILE A N 1
ATOM 654 C CA . ILE A 1 89 ? -17.318 -24.596 2.064 1.00 65.19 89 ILE A CA 1
ATOM 655 C C . ILE A 1 89 ? -16.484 -25.708 1.416 1.00 65.19 89 ILE A C 1
ATOM 657 O O . ILE A 1 89 ? -15.273 -25.596 1.262 1.00 65.19 89 ILE A O 1
ATOM 661 N N . GLY A 1 90 ? -17.141 -26.836 1.137 1.00 62.97 90 GLY A N 1
ATOM 662 C CA . GLY A 1 90 ? -16.522 -28.035 0.568 1.00 62.97 90 GLY A CA 1
ATOM 663 C C . GLY A 1 90 ? -17.286 -29.350 0.778 1.00 62.97 90 GLY A C 1
ATOM 664 O O . GLY A 1 90 ? -16.936 -30.338 0.142 1.00 62.97 90 GLY A O 1
ATOM 665 N N . GLY A 1 91 ? -18.329 -29.396 1.617 1.00 58.22 91 GLY A N 1
ATOM 666 C CA . GLY A 1 91 ? -19.101 -30.621 1.867 1.00 58.22 91 GLY A CA 1
ATOM 667 C C . GLY A 1 91 ? -20.598 -30.412 1.666 1.00 58.22 91 GLY A C 1
ATOM 668 O O . GLY A 1 91 ? -21.210 -29.724 2.468 1.00 58.22 91 GLY A O 1
ATOM 669 N N . SER A 1 92 ? -21.134 -30.995 0.587 1.00 54.38 92 SER A N 1
ATOM 670 C CA . SER A 1 92 ? -22.550 -31.219 0.238 1.00 54.38 92 SER A CA 1
ATOM 671 C C . SER A 1 92 ? -23.602 -30.400 0.999 1.00 54.38 92 SER A C 1
ATOM 673 O O . SER A 1 92 ? -23.845 -30.618 2.184 1.00 54.38 92 SER A O 1
ATOM 675 N N . LEU A 1 93 ? -24.334 -29.563 0.259 1.00 62.12 93 LEU A N 1
ATOM 676 C CA . LEU A 1 93 ? -25.622 -28.997 0.660 1.00 62.12 93 LEU A CA 1
ATOM 677 C C . LEU A 1 93 ? -26.601 -30.133 1.019 1.00 62.12 93 LEU A C 1
ATOM 679 O O . LEU A 1 93 ? -27.363 -30.590 0.174 1.00 62.12 93 LEU A O 1
ATOM 683 N N . THR A 1 94 ? -26.581 -30.613 2.263 1.00 53.84 94 THR A N 1
ATOM 684 C CA . THR A 1 94 ? -27.699 -31.373 2.819 1.00 53.84 94 THR A CA 1
ATOM 685 C C . THR A 1 94 ? -28.611 -30.383 3.520 1.00 53.84 94 THR A C 1
ATOM 687 O O . THR A 1 94 ? -28.285 -29.797 4.552 1.00 53.84 94 THR A O 1
ATOM 690 N N . SER A 1 95 ? -29.753 -30.141 2.891 1.00 61.66 95 SER A N 1
ATOM 691 C CA . SER A 1 95 ? -30.899 -29.476 3.484 1.00 61.66 95 SER A CA 1
ATOM 692 C C . SER A 1 95 ? -31.318 -30.234 4.742 1.00 61.66 95 SER A C 1
ATOM 694 O O . SER A 1 95 ? -32.049 -31.219 4.654 1.00 61.66 95 SER A O 1
ATOM 696 N N . ASN A 1 96 ? -30.880 -29.787 5.917 1.00 54.91 96 ASN A N 1
ATOM 697 C CA . ASN A 1 96 ? -31.478 -30.239 7.165 1.00 54.91 96 ASN A CA 1
ATOM 698 C C . ASN A 1 96 ? -32.544 -29.238 7.587 1.00 54.91 96 ASN A C 1
ATOM 700 O O . ASN A 1 96 ? -32.309 -28.260 8.293 1.00 54.91 96 ASN A O 1
ATOM 704 N N . GLN A 1 97 ? -33.744 -29.512 7.094 1.00 67.00 97 GLN A N 1
ATOM 705 C CA . GLN A 1 97 ? -34.968 -29.015 7.675 1.00 67.00 97 GLN A CA 1
ATOM 706 C C . GLN A 1 97 ? -35.068 -29.477 9.135 1.00 67.00 97 GLN A C 1
ATOM 708 O O . GLN A 1 97 ? -35.264 -30.652 9.424 1.00 67.00 97 GLN A O 1
ATOM 713 N N . SER A 1 98 ? -34.993 -28.521 10.049 1.00 54.00 98 SER A N 1
ATOM 714 C CA . SER A 1 98 ? -35.621 -28.579 11.368 1.00 54.00 98 SER A CA 1
ATOM 715 C C . SER A 1 98 ? -36.141 -27.159 11.620 1.00 54.00 98 SER A C 1
ATOM 717 O O . SER A 1 98 ? -35.357 -26.258 11.883 1.00 54.00 98 SER A O 1
ATOM 719 N N . GLY A 1 99 ? -37.405 -26.818 11.372 1.00 48.16 99 GLY A N 1
ATOM 720 C CA . GLY A 1 99 ? -38.583 -27.562 11.797 1.00 48.16 99 GLY A CA 1
ATOM 721 C C . GLY A 1 99 ? -38.766 -27.365 13.302 1.00 48.16 99 GLY A C 1
ATOM 722 O O . GLY A 1 99 ? -38.311 -28.200 14.073 1.00 48.16 99 GLY A O 1
ATOM 723 N N . GLY A 1 100 ? -39.390 -26.255 13.709 1.00 43.84 100 GLY A N 1
ATOM 724 C CA . GLY A 1 100 ? -39.735 -25.975 15.107 1.00 43.84 100 GLY A CA 1
ATOM 725 C C . GLY A 1 100 ? -40.448 -24.632 15.263 1.00 43.84 100 GLY A C 1
ATOM 726 O O . GLY A 1 100 ? -39.821 -23.583 15.193 1.00 43.84 100 GLY A O 1
ATOM 727 N N . ALA A 1 101 ? -41.770 -24.688 15.408 1.00 50.03 101 ALA A N 1
ATOM 728 C CA . ALA A 1 101 ? -42.717 -23.579 15.394 1.00 50.03 101 ALA A CA 1
ATOM 729 C C . ALA A 1 101 ? -43.039 -23.019 16.797 1.00 50.03 101 ALA A C 1
ATOM 731 O O . ALA A 1 101 ? -42.895 -23.722 17.793 1.00 50.03 101 ALA A O 1
ATOM 732 N N . GLY A 1 102 ? -43.568 -21.788 16.834 1.00 41.97 102 GLY A N 1
ATOM 733 C CA . GLY A 1 102 ? -44.225 -21.131 17.980 1.00 41.97 102 GLY A CA 1
ATOM 734 C C . GLY A 1 102 ? -43.841 -19.643 18.026 1.00 41.97 102 GLY A C 1
ATOM 735 O O . GLY A 1 102 ? -42.679 -19.335 18.233 1.00 41.97 102 GLY A O 1
ATOM 736 N N . GLY A 1 103 ? -44.680 -18.638 17.756 1.00 50.41 103 GLY A N 1
ATOM 737 C CA . GLY A 1 103 ? -46.129 -18.520 17.925 1.00 50.41 103 GLY A CA 1
ATOM 738 C C . GLY A 1 103 ? -46.429 -17.826 19.260 1.00 50.41 103 GLY A C 1
ATOM 739 O O . GLY A 1 103 ? -46.519 -18.506 20.274 1.00 50.41 103 GLY A O 1
ATOM 740 N N . GLY A 1 104 ? -46.565 -16.492 19.272 1.00 50.81 104 GLY A N 1
ATOM 741 C CA . GLY A 1 104 ? -46.900 -15.725 20.481 1.00 50.81 104 GLY A CA 1
ATOM 742 C C . GLY A 1 104 ? -47.039 -14.221 20.236 1.00 50.81 104 GLY A C 1
ATOM 743 O O . GLY A 1 104 ? -46.090 -13.465 20.402 1.00 50.81 104 GLY A O 1
ATOM 744 N N . SER A 1 105 ? -48.234 -13.804 19.823 1.00 61.50 105 SER A N 1
ATOM 745 C CA . SER A 1 105 ? -48.711 -12.418 19.777 1.00 61.50 105 SER A CA 1
ATOM 746 C C . SER A 1 105 ? -48.872 -11.823 21.181 1.00 61.50 105 SER A C 1
ATOM 748 O O . SER A 1 105 ? -49.439 -12.480 22.051 1.00 61.50 105 SER A O 1
ATOM 750 N N . GLY A 1 106 ? -48.496 -10.559 21.376 1.00 49.72 106 GLY A N 1
ATOM 751 C CA . GLY A 1 106 ? -48.838 -9.793 22.578 1.00 49.72 106 GLY A CA 1
ATOM 752 C C . GLY A 1 106 ? -48.797 -8.299 22.286 1.00 49.72 106 GLY A C 1
ATOM 753 O O . GLY A 1 106 ? -47.724 -7.705 22.287 1.00 49.72 106 GLY A O 1
ATOM 754 N N . GLY A 1 107 ? -49.951 -7.719 21.954 1.00 52.62 107 GLY A N 1
ATOM 755 C CA . GLY A 1 107 ? -50.114 -6.282 21.756 1.00 52.62 107 GLY A CA 1
ATOM 756 C C . GLY A 1 107 ? -50.467 -5.549 23.050 1.00 52.62 107 GLY A C 1
ATOM 757 O O . GLY A 1 107 ? -51.216 -6.099 23.849 1.00 52.62 107 GLY A O 1
ATOM 758 N N . THR A 1 108 ? -49.982 -4.300 23.146 1.00 57.69 108 THR A N 1
ATOM 759 C CA . THR A 1 108 ? -50.565 -3.115 23.836 1.00 57.69 108 THR A CA 1
ATOM 760 C C . THR A 1 108 ? -50.853 -3.256 25.349 1.00 57.69 108 THR A C 1
ATOM 762 O O . THR A 1 108 ? -50.770 -4.357 25.889 1.00 57.69 108 THR A O 1
ATOM 765 N N . PRO A 1 109 ? -51.109 -2.178 26.117 1.00 61.38 109 PRO A N 1
ATOM 766 C CA . PRO A 1 109 ? -51.796 -0.916 25.795 1.00 61.38 109 PRO A CA 1
ATOM 767 C C . PRO A 1 109 ? -50.987 0.086 24.966 1.00 61.38 109 PRO A C 1
ATOM 769 O O . PRO A 1 109 ? -49.745 0.113 25.103 1.00 61.38 109 PRO A O 1
#

Organism: Comamonas testosteroni (NCBI:txid285)

pLDDT: mean 71.36, std 13.58, range [41.97, 94.25]

Mean predicted aligned error: 19.42 Å

Solvent-accessible surface area (backbone atoms only — not comparable to full-atom values): 7324 Å² total; per-residue (Å²): 118,68,73,68,61,55,52,55,61,52,53,52,50,54,56,50,51,68,76,65,52,82,50,71,68,59,66,75,48,63,64,44,70,57,53,52,52,50,55,74,70,47,89,60,93,63,61,54,80,45,70,67,61,66,96,64,20,60,70,73,80,55,73,66,58,52,51,52,50,53,52,48,56,56,48,58,75,73,44,79,80,73,84,76,78,79,77,61,91,84,63,79,95,70,86,76,86,73,88,87,87,85,88,83,88,83,82,80,134

Radius of gyration: 34.06 Å; Cα contacts (8 Å, |Δi|>4): 17; chains: 1; bounding box: 95×48×70 Å

Secondary structure (DSSP, 8-state):
-HHHHHHHHHHHHHHHHHHS---HHHHHTTTHHHHHHHHHH-S-TTTTTSTTSSTTS-----HHHHHHHHHHHHHHHHSPPP------TTS------------------

Foldseek 3Di:
DVVVVVVVVVVVVVVVCVVPPPCPPCVVCPCVVVVVVVVVVDPDPCQQVDAPPDPSHCVDDDPVVVVVVVVVVVVVVVDDPDPPPPPPPPDDDDPDDDDDDDDDDDDDD

Sequence (109 aa):
MIERSILFPVALAALLAGCGSTTPHYDARFGEAVRTARMQMTLNPEAGKTPGVGVDGATGMDGRAAAHTMERYERSFKTPPQAVNVINIGGSLTSNQSGGAGGGSGGTP